Protein AF-A0A441XAU7-F1 (afdb_monomer_lite)

Radius of gyration: 12.88 Å; chains: 1; bounding box: 44×19×22 Å

Secondary structure (DSSP, 8-state):
--HHHHHHHHHHHHHHHTT--HHHHHHHHTS-HHHHHHHHTT---S-HHHHHHHHHHHHHHHHHHHT----

Structure (mmCIF, N/CA/C/O backbone):
data_AF-A0A441XAU7-F1
#
_entry.id   AF-A0A441XAU7-F1
#
loop_
_atom_site.group_PDB
_atom_site.id
_atom_site.type_symbol
_atom_site.label_atom_id
_atom_site.label_alt_id
_atom_site.label_comp_id
_atom_site.label_asym_id
_atom_site.label_entity_id
_atom_site.label_seq_id
_atom_site.pdbx_PDB_ins_code
_atom_site.Cartn_x
_atom_site.Cartn_y
_atom_site.Cartn_z
_atom_site.occupancy
_atom_site.B_iso_or_equiv
_atom_site.auth_seq_id
_atom_site.auth_comp_id
_atom_site.auth_asym_id
_atom_site.auth_atom_id
_atom_site.pdbx_PDB_model_num
ATOM 1 N N . MET A 1 1 ? 12.630 10.105 -10.317 1.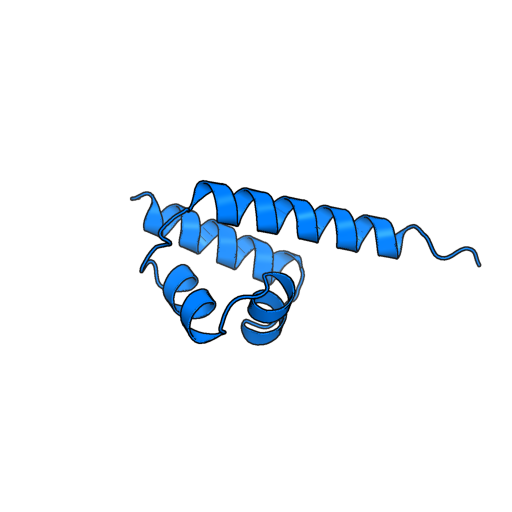00 77.56 1 MET A N 1
ATOM 2 C CA . MET A 1 1 ? 11.931 9.168 -9.419 1.00 77.56 1 MET A CA 1
ATOM 3 C C . MET A 1 1 ? 11.757 7.838 -10.132 1.00 77.56 1 MET A C 1
ATOM 5 O O . MET A 1 1 ? 11.190 7.827 -11.226 1.00 77.56 1 MET A O 1
ATOM 9 N N . ASN A 1 2 ? 12.314 6.763 -9.579 1.00 93.12 2 ASN A N 1
ATOM 10 C CA . ASN A 1 2 ? 12.245 5.416 -10.153 1.00 93.12 2 ASN A CA 1
ATOM 11 C C . ASN A 1 2 ? 10.859 4.775 -9.917 1.00 93.12 2 ASN A C 1
ATOM 13 O O . ASN A 1 2 ? 10.034 5.308 -9.175 1.00 93.12 2 ASN A O 1
ATOM 17 N N . GLU A 1 3 ? 10.575 3.645 -10.571 1.00 94.06 3 GLU A N 1
ATOM 18 C CA . GLU A 1 3 ? 9.248 3.010 -10.486 1.00 94.06 3 GLU A CA 1
ATOM 19 C C . GLU A 1 3 ? 8.901 2.529 -9.068 1.00 94.06 3 GLU A C 1
ATOM 21 O O . GLU A 1 3 ? 7.749 2.628 -8.647 1.00 94.06 3 GLU A O 1
ATOM 26 N N . ASN A 1 4 ? 9.889 2.072 -8.295 1.00 96.19 4 ASN A N 1
ATOM 27 C CA . ASN A 1 4 ? 9.664 1.618 -6.922 1.00 96.19 4 ASN A CA 1
ATOM 28 C C . ASN A 1 4 ? 9.299 2.779 -5.991 1.00 96.19 4 ASN A C 1
ATOM 30 O O . ASN A 1 4 ? 8.429 2.629 -5.138 1.00 96.19 4 ASN A O 1
ATOM 34 N N . GLU A 1 5 ? 9.930 3.938 -6.169 1.00 97.00 5 GLU A N 1
ATOM 35 C CA . GLU A 1 5 ? 9.620 5.161 -5.428 1.00 97.00 5 GLU A CA 1
ATOM 36 C C . GLU A 1 5 ? 8.209 5.665 -5.744 1.00 97.00 5 GLU A C 1
ATOM 38 O O . GLU A 1 5 ? 7.470 6.029 -4.829 1.00 97.00 5 GLU A O 1
ATOM 43 N N . LYS A 1 6 ? 7.804 5.632 -7.022 1.00 96.75 6 LYS A N 1
ATOM 44 C CA . LYS A 1 6 ? 6.433 5.973 -7.428 1.00 96.75 6 LYS A CA 1
ATOM 45 C C . LYS A 1 6 ? 5.427 5.020 -6.791 1.00 96.75 6 LYS A C 1
ATOM 47 O O . LYS A 1 6 ? 4.483 5.464 -6.148 1.00 96.75 6 LYS A O 1
ATOM 52 N N . LEU A 1 7 ? 5.669 3.711 -6.890 1.00 97.25 7 LEU A N 1
ATOM 53 C CA . LEU A 1 7 ? 4.816 2.703 -6.263 1.00 97.25 7 LEU A CA 1
ATOM 54 C C . LEU A 1 7 ? 4.698 2.920 -4.748 1.00 97.25 7 LEU A C 1
ATOM 56 O O . LEU A 1 7 ? 3.599 2.847 -4.204 1.00 97.25 7 LEU A O 1
ATOM 60 N N . ALA A 1 8 ? 5.808 3.216 -4.072 1.00 98.12 8 ALA A N 1
ATOM 61 C CA . ALA A 1 8 ? 5.820 3.501 -2.643 1.00 98.12 8 ALA A CA 1
ATOM 62 C C . ALA A 1 8 ? 4.942 4.711 -2.291 1.00 98.12 8 ALA A C 1
ATOM 64 O O . ALA A 1 8 ? 4.174 4.656 -1.329 1.00 98.12 8 ALA A O 1
ATOM 65 N N . GLN A 1 9 ? 5.031 5.791 -3.074 1.00 97.88 9 GLN A N 1
ATOM 66 C CA . GLN A 1 9 ? 4.184 6.972 -2.902 1.00 97.88 9 GLN A CA 1
ATOM 67 C C . GLN A 1 9 ? 2.708 6.654 -3.129 1.00 97.88 9 GLN A C 1
ATOM 69 O O . GLN A 1 9 ? 1.878 7.049 -2.314 1.00 97.88 9 GLN A O 1
ATOM 74 N N . ASP A 1 10 ? 2.384 5.905 -4.180 1.00 96.81 10 ASP A N 1
ATOM 75 C CA . ASP A 1 10 ? 1.005 5.536 -4.502 1.00 96.81 10 ASP A CA 1
ATOM 76 C C . ASP A 1 10 ? 0.369 4.683 -3.396 1.00 96.81 10 ASP A C 1
ATOM 78 O O . ASP A 1 10 ? -0.774 4.917 -3.000 1.00 96.81 10 ASP A O 1
ATOM 82 N N . VAL A 1 11 ? 1.126 3.729 -2.844 1.00 97.50 11 VAL A N 1
ATOM 83 C CA . VAL A 1 11 ? 0.680 2.879 -1.731 1.00 97.50 11 VAL A CA 1
ATOM 84 C C . VAL A 1 11 ? 0.483 3.697 -0.451 1.00 97.50 11 VAL A C 1
ATOM 86 O O . VAL A 1 11 ? -0.558 3.558 0.196 1.00 97.50 11 VAL A O 1
ATOM 89 N N . LYS A 1 12 ? 1.422 4.595 -0.117 1.00 97.75 12 LYS A N 1
ATOM 90 C CA . LYS A 1 12 ? 1.298 5.505 1.036 1.00 97.75 12 LYS A CA 1
ATOM 91 C C . LYS A 1 12 ? 0.092 6.428 0.906 1.00 97.75 12 LYS A C 1
ATOM 93 O O . LYS A 1 12 ? -0.675 6.577 1.854 1.00 97.75 12 LYS A O 1
ATOM 98 N N . ALA A 1 13 ? -0.079 7.037 -0.266 1.00 97.38 13 ALA A N 1
ATOM 99 C CA . ALA A 1 13 ? -1.174 7.957 -0.543 1.00 97.38 13 ALA A CA 1
ATOM 100 C C . ALA A 1 13 ? -2.526 7.244 -0.453 1.00 97.38 13 ALA A C 1
ATOM 102 O O . ALA A 1 13 ? -3.451 7.760 0.172 1.00 97.38 13 ALA A O 1
ATOM 103 N N . TRP A 1 14 ? -2.630 6.038 -1.016 1.00 97.12 14 TRP A N 1
ATOM 104 C CA . TRP A 1 14 ? -3.824 5.211 -0.884 1.00 97.12 14 TRP A CA 1
ATOM 105 C C . TRP A 1 14 ? -4.132 4.884 0.581 1.00 97.12 14 TRP A C 1
ATOM 107 O O . TRP A 1 14 ? -5.248 5.128 1.035 1.00 97.12 14 TRP A O 1
ATOM 117 N N . ARG A 1 15 ? -3.142 4.397 1.339 1.00 97.00 15 ARG A N 1
ATOM 118 C CA . ARG A 1 15 ? -3.319 4.058 2.755 1.00 97.00 15 ARG A CA 1
ATOM 119 C C . ARG A 1 15 ? -3.790 5.257 3.576 1.00 97.00 15 ARG A C 1
ATOM 121 O O . ARG A 1 15 ? -4.725 5.120 4.360 1.00 97.00 15 ARG A O 1
ATOM 128 N N . ALA A 1 16 ? -3.152 6.413 3.394 1.00 97.19 16 ALA A N 1
ATOM 129 C CA . ALA A 1 16 ? -3.508 7.644 4.091 1.00 97.19 16 ALA A CA 1
ATOM 130 C C . ALA A 1 16 ? -4.924 8.112 3.728 1.00 97.19 16 ALA A C 1
ATOM 132 O O . ALA A 1 16 ? -5.694 8.478 4.610 1.00 97.19 16 ALA A O 1
ATOM 133 N N . LYS A 1 17 ? -5.285 8.046 2.441 1.00 96.06 17 LYS A N 1
ATOM 134 C CA . LYS A 1 17 ? -6.609 8.431 1.943 1.00 96.06 17 LYS A CA 1
ATOM 135 C C . LYS A 1 17 ? -7.736 7.586 2.530 1.00 96.06 17 LYS A C 1
ATOM 137 O O . LYS A 1 17 ? -8.782 8.130 2.859 1.00 96.06 17 LYS A O 1
ATOM 142 N N . GLU A 1 18 ? -7.534 6.278 2.634 1.00 94.31 18 GLU A N 1
ATOM 143 C CA . GLU A 1 18 ? -8.534 5.363 3.196 1.00 94.31 18 GLU A CA 1
ATOM 144 C C . GLU A 1 18 ? -8.437 5.263 4.736 1.00 94.31 18 GLU A C 1
ATOM 146 O O . GLU A 1 18 ? -9.191 4.520 5.357 1.00 94.31 18 GLU A O 1
ATOM 151 N N . GLY A 1 19 ? -7.520 6.008 5.372 1.00 95.31 19 GLY A N 1
ATOM 152 C CA . GLY A 1 19 ? -7.385 6.069 6.831 1.00 95.31 19 GLY A CA 1
ATOM 153 C C . GLY A 1 19 ? -6.846 4.788 7.477 1.00 95.31 19 GLY A C 1
ATOM 154 O O . GLY A 1 19 ? -7.067 4.553 8.664 1.00 95.31 19 GLY A O 1
ATOM 155 N N . PHE A 1 20 ? -6.149 3.935 6.723 1.00 96.06 20 PHE A N 1
ATOM 156 C CA . PHE A 1 20 ? -5.686 2.643 7.226 1.00 96.06 20 PHE A CA 1
ATOM 157 C C . PHE A 1 20 ? -4.347 2.726 7.978 1.00 96.06 20 PHE A C 1
ATOM 159 O O . PHE A 1 20 ? -3.405 3.432 7.595 1.00 96.06 20 PHE A O 1
ATOM 166 N N . THR A 1 21 ? -4.205 1.890 9.009 1.00 97.44 21 THR A N 1
ATOM 167 C CA . THR A 1 21 ? -2.884 1.501 9.523 1.00 97.44 21 THR A CA 1
ATOM 168 C C . THR A 1 21 ? -2.163 0.620 8.495 1.00 97.44 21 THR A C 1
ATOM 170 O O . THR A 1 21 ? -2.795 0.041 7.607 1.00 97.44 21 THR A O 1
ATOM 173 N N . ALA A 1 22 ? -0.834 0.490 8.591 1.00 96.94 22 ALA A N 1
ATOM 174 C CA . ALA A 1 22 ? -0.075 -0.390 7.692 1.00 96.94 22 ALA A CA 1
ATOM 175 C C . ALA A 1 22 ? -0.553 -1.852 7.778 1.00 96.94 22 ALA A C 1
ATOM 177 O O . ALA A 1 22 ? -0.652 -2.542 6.767 1.00 96.94 22 ALA A O 1
ATOM 178 N N . GLU A 1 23 ? -0.915 -2.308 8.978 1.00 97.81 23 GLU A N 1
ATOM 179 C CA . GLU A 1 23 ? -1.468 -3.642 9.204 1.00 97.81 23 GLU A CA 1
ATOM 180 C C . GLU A 1 23 ? -2.842 -3.828 8.546 1.00 97.81 23 GLU A C 1
ATOM 182 O O . GLU A 1 23 ? -3.055 -4.814 7.837 1.00 97.81 23 GLU A O 1
ATOM 187 N N . ALA A 1 24 ? -3.756 -2.865 8.709 1.00 97.44 24 ALA A N 1
ATOM 188 C CA . ALA A 1 24 ? -5.075 -2.920 8.082 1.00 97.44 24 ALA A CA 1
ATOM 189 C C . ALA A 1 24 ? -4.969 -2.906 6.549 1.00 97.44 24 ALA A C 1
ATOM 191 O O . ALA A 1 24 ? -5.604 -3.718 5.875 1.00 97.44 24 ALA A O 1
ATOM 192 N N . ALA A 1 25 ? -4.109 -2.048 5.995 1.00 97.56 25 ALA A N 1
ATOM 193 C CA . ALA A 1 25 ? -3.853 -1.976 4.560 1.00 97.56 25 ALA A CA 1
ATOM 194 C C . ALA A 1 25 ? -3.279 -3.293 4.007 1.00 97.56 25 ALA A C 1
ATOM 196 O O . ALA A 1 25 ? -3.741 -3.794 2.978 1.00 97.56 25 ALA A O 1
ATOM 197 N N . ALA A 1 26 ? -2.323 -3.898 4.720 1.00 97.81 26 ALA A N 1
ATOM 198 C CA . ALA A 1 26 ? -1.766 -5.200 4.368 1.00 97.81 26 ALA A CA 1
ATOM 199 C C . ALA A 1 26 ? -2.842 -6.301 4.372 1.00 97.81 26 ALA A C 1
ATOM 201 O O . ALA A 1 26 ? -2.915 -7.093 3.430 1.00 97.81 26 ALA A O 1
ATOM 202 N N . LYS A 1 27 ? -3.736 -6.297 5.371 1.00 97.19 27 LYS A N 1
ATOM 203 C CA . LYS A 1 27 ? -4.872 -7.228 5.459 1.00 97.19 27 LYS A CA 1
ATOM 204 C C . LYS A 1 27 ? -5.862 -7.049 4.305 1.00 97.19 27 LYS A C 1
ATOM 206 O O . LYS A 1 27 ? -6.278 -8.041 3.714 1.00 97.19 27 LYS A O 1
ATOM 211 N N . VAL A 1 28 ? -6.199 -5.809 3.937 1.00 96.12 28 VAL A N 1
ATOM 212 C CA . VAL A 1 28 ? -7.076 -5.501 2.788 1.00 96.12 28 VAL A CA 1
ATOM 213 C C . VAL A 1 28 ? -6.498 -6.052 1.482 1.00 96.12 28 VAL A C 1
ATOM 215 O O . VAL A 1 28 ? -7.239 -6.584 0.650 1.00 96.12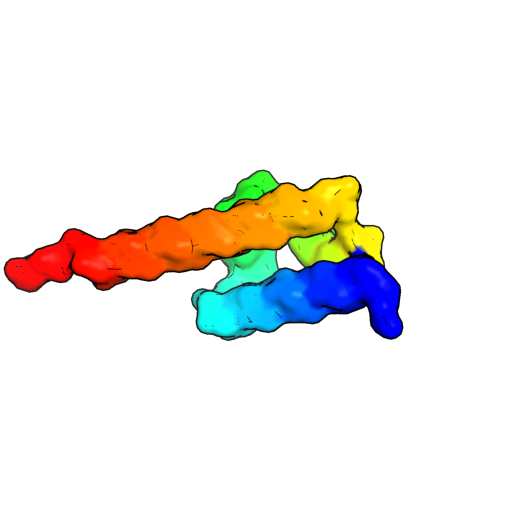 28 VAL A O 1
ATOM 218 N N . LEU A 1 29 ? -5.179 -5.949 1.312 1.00 95.88 29 LEU A N 1
ATOM 219 C CA . LEU A 1 29 ? -4.462 -6.444 0.136 1.00 95.88 29 LEU A CA 1
ATOM 220 C C . LEU A 1 29 ? -4.123 -7.939 0.201 1.00 95.88 29 LEU A C 1
ATOM 222 O O . LEU A 1 29 ? -3.686 -8.494 -0.804 1.00 95.88 29 LEU A O 1
ATOM 226 N N . GLY A 1 30 ? -4.334 -8.596 1.344 1.00 96.06 30 GLY A N 1
ATOM 227 C CA . GLY A 1 30 ? -4.031 -10.015 1.530 1.00 96.06 30 GLY A CA 1
ATOM 228 C C . GLY A 1 30 ? -2.53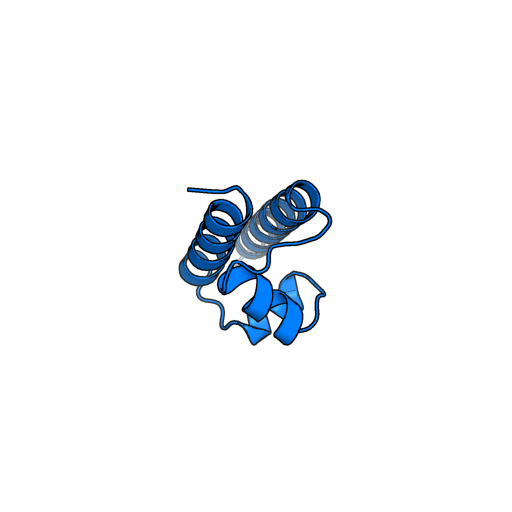4 -10.333 1.487 1.00 96.06 30 GLY A C 1
ATOM 229 O O . GLY A 1 30 ? -2.156 -11.413 1.039 1.00 96.06 30 GLY A O 1
ATOM 230 N 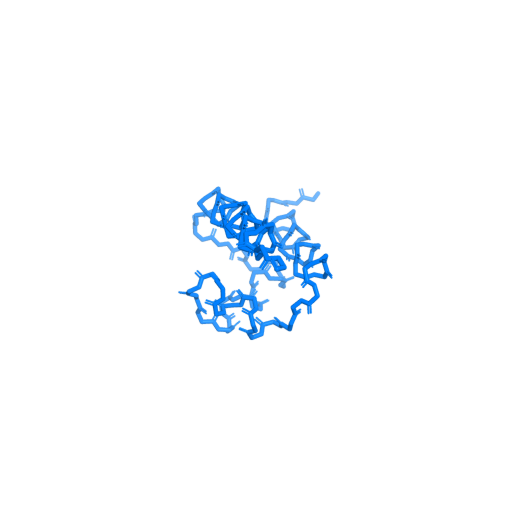N . ILE A 1 31 ? -1.675 -9.404 1.920 1.00 96.81 31 ILE A N 1
ATOM 231 C CA . ILE A 1 31 ? -0.215 -9.583 1.947 1.00 96.81 31 ILE A CA 1
ATOM 232 C C . ILE A 1 31 ? 0.343 -9.441 3.371 1.00 96.81 31 ILE A C 1
ATOM 234 O O . ILE A 1 31 ? -0.277 -8.787 4.211 1.00 96.81 31 ILE A O 1
ATOM 238 N N . PRO A 1 32 ? 1.531 -9.998 3.675 1.00 98.25 32 PRO A N 1
ATOM 239 C CA . PRO A 1 32 ? 2.165 -9.792 4.974 1.00 98.25 32 PRO A CA 1
ATOM 240 C C . PRO A 1 32 ? 2.472 -8.312 5.246 1.00 98.25 32 PRO A C 1
ATOM 242 O O . PRO A 1 32 ? 2.944 -7.600 4.356 1.00 98.25 32 PRO A O 1
ATOM 245 N N . ARG A 1 33 ? 2.321 -7.868 6.504 1.00 98.19 33 ARG A N 1
ATOM 246 C CA . ARG A 1 33 ? 2.645 -6.489 6.931 1.00 98.19 33 ARG A CA 1
ATOM 247 C C . ARG A 1 33 ? 4.050 -6.056 6.507 1.00 98.19 33 ARG A C 1
ATOM 249 O O . ARG A 1 33 ? 4.214 -4.985 5.937 1.00 98.19 33 ARG A O 1
ATOM 256 N N . ARG A 1 34 ? 5.058 -6.914 6.709 1.00 98.06 34 ARG A N 1
ATOM 257 C CA . ARG A 1 34 ? 6.449 -6.620 6.313 1.00 98.06 34 ARG A CA 1
ATOM 258 C C . ARG A 1 34 ? 6.611 -6.395 4.810 1.00 98.06 34 ARG A C 1
ATOM 260 O O . ARG A 1 34 ? 7.460 -5.610 4.401 1.00 98.06 34 ARG A O 1
ATOM 267 N N . THR A 1 35 ? 5.817 -7.078 3.987 1.00 98.00 35 THR A N 1
ATOM 268 C CA . THR A 1 35 ? 5.814 -6.860 2.537 1.00 98.00 35 THR A CA 1
ATOM 269 C C . THR A 1 35 ? 5.243 -5.488 2.219 1.00 98.00 35 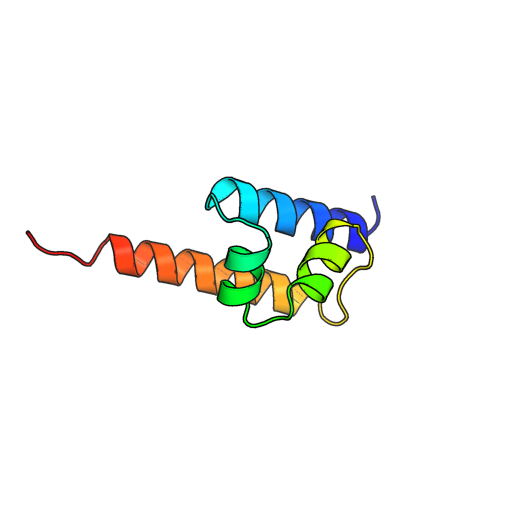THR A C 1
ATOM 271 O O . THR A 1 35 ? 5.856 -4.747 1.458 1.00 98.00 35 THR A O 1
ATOM 274 N N . PHE A 1 36 ? 4.119 -5.129 2.840 1.00 98.25 36 PHE A N 1
ATOM 275 C CA . PHE A 1 36 ? 3.509 -3.811 2.682 1.00 98.25 36 PHE A CA 1
ATOM 276 C C . PHE A 1 36 ? 4.468 -2.678 3.087 1.00 98.25 36 PHE A C 1
ATOM 278 O O . PHE A 1 36 ? 4.713 -1.765 2.303 1.00 98.25 36 PHE A O 1
ATOM 285 N N . GLU A 1 37 ? 5.090 -2.781 4.262 1.00 98.12 37 GLU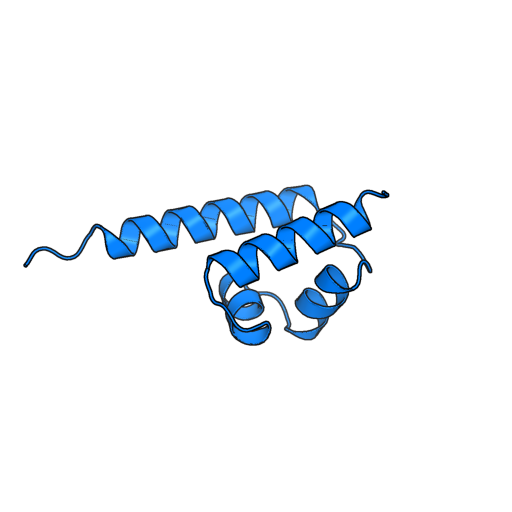 A N 1
ATOM 286 C CA . GLU A 1 37 ? 6.056 -1.791 4.758 1.00 98.12 37 GLU A CA 1
ATOM 287 C C . GLU A 1 37 ? 7.291 -1.684 3.858 1.00 98.12 37 GLU A C 1
ATOM 289 O O . GLU A 1 37 ? 7.742 -0.581 3.558 1.00 98.12 37 GLU A O 1
ATOM 294 N N . GLY A 1 38 ? 7.806 -2.812 3.359 1.00 98.31 38 GLY A N 1
ATOM 295 C CA . GLY A 1 38 ? 8.909 -2.807 2.401 1.00 98.31 38 GLY A CA 1
ATOM 296 C C . GLY A 1 38 ? 8.559 -2.069 1.105 1.00 98.31 38 GLY A C 1
ATOM 297 O O . GLY A 1 38 ? 9.397 -1.350 0.562 1.00 98.31 38 GLY A O 1
ATOM 298 N N . ILE A 1 39 ? 7.317 -2.193 0.627 1.00 98.19 39 ILE A N 1
ATOM 299 C CA . ILE A 1 39 ? 6.840 -1.449 -0.545 1.00 98.19 39 ILE A CA 1
ATOM 300 C C . ILE A 1 39 ? 6.795 0.049 -0.236 1.00 98.19 39 ILE A C 1
ATOM 302 O O . ILE A 1 39 ? 7.338 0.832 -1.009 1.00 98.19 39 ILE A O 1
ATOM 306 N N . GLU A 1 40 ? 6.230 0.452 0.906 1.00 97.94 40 GLU A N 1
ATOM 307 C CA . GLU A 1 40 ? 6.214 1.858 1.339 1.00 97.94 40 GLU A CA 1
ATOM 308 C C . GLU A 1 40 ? 7.630 2.447 1.515 1.00 97.94 40 GLU A C 1
ATOM 310 O O . GLU A 1 40 ? 7.830 3.654 1.355 1.00 97.94 40 GLU A O 1
ATOM 315 N N . GLN A 1 41 ? 8.629 1.619 1.817 1.00 97.69 41 GLN A N 1
ATOM 316 C CA . GLN A 1 41 ? 10.040 2.013 1.917 1.00 97.69 41 GLN A CA 1
ATOM 317 C C . GLN A 1 41 ? 10.767 2.067 0.562 1.00 97.69 41 GLN A C 1
ATOM 319 O O . GLN A 1 41 ? 11.937 2.434 0.519 1.00 97.69 41 GLN A O 1
ATOM 324 N N . GLY A 1 42 ? 10.107 1.720 -0.548 1.00 97.56 42 GLY A N 1
ATOM 325 C CA . GLY A 1 42 ? 10.708 1.759 -1.885 1.00 97.56 42 GLY A CA 1
ATOM 326 C C . GLY A 1 42 ? 11.471 0.492 -2.281 1.00 97.56 42 GLY A C 1
ATOM 327 O O . GLY A 1 42 ? 12.147 0.490 -3.307 1.00 97.56 42 GLY A O 1
ATOM 328 N N . ARG A 1 43 ? 11.328 -0.621 -1.540 1.00 97.44 43 ARG A N 1
ATOM 329 C CA . ARG A 1 43 ? 11.883 -1.933 -1.942 1.00 97.44 43 ARG A CA 1
ATOM 330 C C . ARG A 1 43 ? 11.285 -2.440 -3.262 1.00 97.44 43 ARG A C 1
ATOM 332 O O . ARG A 1 43 ? 11.873 -3.292 -3.923 1.00 97.44 43 ARG A O 1
ATOM 339 N N . GLY A 1 44 ? 10.121 -1.911 -3.637 1.00 95.69 44 GLY A N 1
ATOM 340 C CA . GLY A 1 44 ? 9.369 -2.325 -4.812 1.00 95.69 44 GLY A CA 1
ATOM 341 C C . GLY A 1 44 ? 8.558 -3.595 -4.572 1.00 95.69 44 GLY A C 1
ATOM 342 O O . GLY A 1 44 ? 8.516 -4.157 -3.476 1.00 95.69 44 GLY A O 1
ATOM 343 N N . PHE A 1 45 ? 7.892 -4.048 -5.626 1.00 96.81 45 PHE A N 1
ATOM 344 C CA . PHE A 1 45 ? 7.103 -5.273 -5.628 1.00 96.81 45 PHE A CA 1
ATOM 345 C C . PHE A 1 45 ? 7.296 -5.984 -6.962 1.00 96.81 45 PHE A C 1
ATOM 347 O O . PHE A 1 45 ? 7.399 -5.323 -7.990 1.00 96.81 45 PHE A O 1
ATOM 354 N N . ARG A 1 46 ? 7.320 -7.323 -6.964 1.00 95.25 46 ARG A N 1
ATOM 355 C CA . ARG A 1 46 ? 7.574 -8.113 -8.184 1.00 95.25 46 ARG A CA 1
ATOM 356 C C . ARG A 1 46 ? 6.593 -7.779 -9.316 1.00 95.25 46 ARG A C 1
ATOM 358 O O . ARG A 1 46 ? 6.982 -7.778 -10.476 1.00 95.25 46 ARG A O 1
ATOM 365 N N . TYR A 1 47 ? 5.339 -7.486 -8.972 1.00 95.94 47 TYR A N 1
ATOM 366 C CA . TYR A 1 47 ? 4.268 -7.202 -9.929 1.00 95.94 47 TYR A CA 1
ATOM 367 C C . TYR A 1 47 ? 3.597 -5.854 -9.610 1.00 95.94 47 TYR A C 1
ATOM 369 O O . TYR A 1 47 ? 2.486 -5.832 -9.073 1.00 95.94 47 TYR A O 1
ATOM 377 N N . PRO A 1 48 ? 4.254 -4.713 -9.893 1.00 95.31 48 PRO A N 1
ATOM 378 C CA . PRO A 1 48 ? 3.786 -3.396 -9.452 1.00 95.31 48 PRO A CA 1
ATOM 379 C C . PRO A 1 48 ? 2.414 -3.038 -10.043 1.00 95.31 48 PRO A C 1
ATOM 381 O O . PRO A 1 48 ? 1.551 -2.508 -9.347 1.00 95.31 48 PRO A O 1
ATOM 384 N N . VAL A 1 49 ? 2.167 -3.405 -11.304 1.00 96.19 49 VAL A N 1
ATOM 385 C CA . VAL A 1 49 ? 0.873 -3.191 -11.972 1.00 96.19 49 VAL A CA 1
ATOM 386 C C . VAL A 1 49 ? -0.245 -3.991 -11.298 1.00 96.19 49 VAL A C 1
ATOM 388 O O . VAL A 1 49 ? -1.317 -3.445 -11.044 1.00 96.19 49 VAL A O 1
ATOM 391 N N . LEU A 1 50 ? 0.011 -5.254 -10.939 1.00 96.69 50 LEU A N 1
ATOM 392 C CA . LEU A 1 50 ? -0.972 -6.095 -10.248 1.00 96.69 50 LEU A CA 1
ATOM 393 C C . LEU A 1 50 ? -1.355 -5.499 -8.888 1.00 96.69 50 LEU A C 1
ATOM 395 O O . LEU A 1 50 ? -2.534 -5.458 -8.543 1.00 96.69 50 LEU A O 1
ATOM 399 N N . LEU A 1 51 ? -0.375 -4.975 -8.147 1.00 97.12 51 LEU A N 1
ATOM 400 C CA . LEU A 1 51 ? -0.626 -4.310 -6.870 1.00 97.12 51 LEU A CA 1
ATOM 401 C C . LEU A 1 51 ? -1.521 -3.071 -7.037 1.00 97.12 51 LEU A C 1
ATOM 403 O O . LEU A 1 51 ? -2.475 -2.894 -6.280 1.00 97.12 51 LEU A O 1
ATOM 407 N N . ARG A 1 52 ? -1.269 -2.245 -8.060 1.00 96.69 52 ARG A N 1
ATOM 408 C CA . ARG A 1 52 ? -2.105 -1.072 -8.376 1.00 96.69 52 ARG A CA 1
ATOM 409 C C . ARG A 1 52 ? -3.549 -1.470 -8.701 1.00 96.69 52 ARG A C 1
ATOM 411 O O . ARG A 1 52 ? -4.487 -0.829 -8.225 1.00 96.69 52 ARG A O 1
ATOM 418 N N . VAL A 1 53 ? -3.736 -2.537 -9.481 1.00 97.00 53 VAL A N 1
ATOM 419 C CA . VAL A 1 53 ? -5.070 -3.073 -9.804 1.00 97.00 53 VAL A CA 1
ATOM 420 C C . VAL A 1 53 ? -5.780 -3.563 -8.540 1.00 97.00 53 VAL A C 1
ATOM 422 O O . VAL A 1 53 ? -6.946 -3.221 -8.335 1.00 97.00 53 VAL A O 1
ATOM 425 N N . ALA A 1 54 ? -5.081 -4.288 -7.663 1.00 96.44 54 ALA A N 1
ATOM 426 C CA . ALA A 1 54 ? -5.635 -4.763 -6.397 1.00 96.44 54 ALA A CA 1
ATOM 427 C C . ALA A 1 54 ? -6.095 -3.601 -5.498 1.00 96.44 54 ALA A C 1
ATOM 429 O O . ALA A 1 54 ? -7.228 -3.612 -5.017 1.00 96.44 54 ALA A O 1
ATOM 430 N N . ILE A 1 55 ? -5.269 -2.560 -5.345 1.00 96.38 55 ILE A N 1
ATOM 431 C CA . ILE A 1 55 ? -5.610 -1.338 -4.599 1.00 96.38 55 ILE A CA 1
ATOM 432 C C . ILE A 1 55 ? -6.884 -0.689 -5.151 1.00 96.38 55 ILE A C 1
ATOM 434 O O . ILE A 1 55 ? -7.817 -0.386 -4.398 1.00 96.38 55 ILE A O 1
ATOM 438 N N . LYS A 1 56 ? -6.957 -0.505 -6.475 1.00 95.69 56 LYS A N 1
ATOM 439 C CA . LYS A 1 56 ? -8.122 0.103 -7.130 1.00 95.69 56 LYS A CA 1
ATOM 440 C C . LYS A 1 56 ? -9.381 -0.741 -6.923 1.00 95.69 56 LYS A C 1
ATOM 442 O O . LYS A 1 56 ? -10.420 -0.196 -6.560 1.00 95.69 56 LYS A O 1
ATOM 447 N N . SER A 1 57 ? -9.282 -2.059 -7.098 1.00 95.75 57 SER A N 1
ATOM 448 C CA . SER A 1 57 ? -10.395 -2.994 -6.895 1.00 95.75 57 SER A CA 1
ATOM 449 C C . SER A 1 57 ? -10.915 -2.964 -5.453 1.00 95.75 57 SER A C 1
ATOM 451 O O . SER A 1 57 ? -12.118 -2.806 -5.245 1.00 95.75 57 SER A O 1
ATOM 453 N N . LYS A 1 58 ? -10.028 -3.016 -4.449 1.00 92.88 58 LYS A N 1
ATOM 454 C CA . LYS A 1 58 ? -10.425 -2.961 -3.032 1.00 92.88 58 LYS A CA 1
ATOM 455 C C . LYS A 1 58 ? -11.072 -1.630 -2.663 1.00 92.88 58 LYS A C 1
ATOM 457 O O . LYS A 1 58 ? -12.098 -1.628 -1.994 1.00 92.88 58 LYS A O 1
ATOM 462 N N . THR A 1 59 ? -10.540 -0.519 -3.168 1.00 92.62 59 THR A N 1
ATOM 463 C CA . THR A 1 59 ? -11.126 0.816 -2.965 1.00 92.62 59 THR A CA 1
ATOM 464 C C . THR A 1 59 ? -12.547 0.907 -3.525 1.00 92.62 59 THR A C 1
ATOM 466 O O . THR A 1 59 ? -13.443 1.444 -2.876 1.00 92.62 59 THR A O 1
ATOM 469 N N . LEU A 1 60 ? -12.779 0.371 -4.727 1.00 91.56 60 LEU A N 1
ATOM 470 C CA . LEU A 1 60 ? -14.115 0.346 -5.329 1.00 91.56 60 LEU A CA 1
ATOM 471 C C . LEU A 1 60 ? -15.078 -0.528 -4.522 1.00 91.56 60 LEU A C 1
ATOM 473 O O . LEU A 1 60 ? -16.198 -0.101 -4.255 1.00 91.56 60 LEU A O 1
ATOM 477 N N . SER A 1 61 ? -14.627 -1.707 -4.090 1.00 90.31 61 SER A N 1
ATOM 478 C CA . SER A 1 61 ? -15.428 -2.612 -3.263 1.00 90.31 61 SER A CA 1
ATOM 479 C C . SER A 1 61 ? -15.836 -1.966 -1.937 1.00 90.31 61 SER A C 1
ATOM 481 O O . SER A 1 61 ? -17.000 -2.047 -1.566 1.00 90.31 61 SER A O 1
ATOM 483 N N . LEU A 1 62 ? -14.911 -1.285 -1.251 1.00 86.44 62 LEU A N 1
ATOM 484 C CA . LEU A 1 62 ? -15.190 -0.590 0.011 1.00 86.44 62 LEU A CA 1
ATOM 485 C C . LEU A 1 62 ? -16.261 0.493 -0.162 1.00 86.44 62 LEU A C 1
ATOM 487 O O . LEU A 1 62 ? -17.199 0.581 0.624 1.00 86.44 62 LEU A O 1
ATOM 491 N N . ARG A 1 63 ? -16.165 1.287 -1.233 1.00 86.31 63 ARG A N 1
ATOM 492 C CA . ARG A 1 63 ? -17.153 2.334 -1.533 1.00 86.31 63 ARG A CA 1
ATOM 493 C C . ARG A 1 63 ? -18.512 1.771 -1.923 1.00 86.31 63 ARG A C 1
ATOM 495 O O . ARG A 1 63 ? -19.523 2.383 -1.595 1.00 86.31 63 ARG A O 1
ATOM 502 N N . ALA A 1 64 ? -18.542 0.640 -2.625 1.00 86.56 64 ALA A N 1
ATOM 503 C CA . ALA A 1 64 ? -19.788 -0.041 -2.953 1.00 86.56 64 ALA A CA 1
ATOM 504 C C . ALA A 1 64 ? -20.496 -0.534 -1.680 1.00 86.56 64 ALA A C 1
ATOM 506 O O . ALA A 1 64 ? -21.692 -0.305 -1.536 1.00 86.56 64 ALA A O 1
ATOM 507 N N . SER A 1 65 ? -19.755 -1.109 -0.726 1.00 83.31 65 SER A N 1
ATOM 508 C CA . SER A 1 65 ? -20.308 -1.547 0.563 1.00 83.31 65 SER A CA 1
ATOM 509 C C . SER A 1 65 ? -20.870 -0.396 1.407 1.00 83.31 65 SER A C 1
ATOM 511 O O . SER A 1 65 ? -21.878 -0.585 2.074 1.00 83.31 65 SER A O 1
ATOM 513 N N . LEU A 1 66 ? -20.279 0.804 1.346 1.00 76.62 66 LEU A N 1
ATOM 514 C CA . LEU A 1 66 ? -20.779 1.985 2.070 1.00 76.62 66 LEU A CA 1
ATOM 515 C C . LEU A 1 66 ? -22.055 2.594 1.464 1.00 76.62 66 LEU A C 1
ATOM 517 O O . LEU A 1 66 ? -22.788 3.284 2.162 1.00 76.62 66 LEU A O 1
ATOM 521 N N . LYS A 1 67 ? -22.325 2.368 0.173 1.00 72.75 67 LYS A N 1
ATOM 522 C CA . LYS A 1 67 ? -23.532 2.873 -0.507 1.00 72.75 67 LYS A CA 1
ATOM 523 C C . LYS A 1 67 ? -24.739 1.934 -0.397 1.00 72.75 67 LYS A C 1
ATOM 525 O O . LYS A 1 67 ? -25.809 2.287 -0.877 1.00 72.75 67 LYS A O 1
ATOM 530 N N . GLY A 1 68 ? -24.555 0.741 0.167 1.00 62.12 68 GLY A N 1
ATOM 531 C CA . GLY A 1 68 ? -25.540 -0.341 0.159 1.00 62.12 68 GLY A CA 1
ATOM 532 C C . GLY A 1 68 ? -26.334 -0.538 1.450 1.00 62.12 68 GLY A C 1
ATOM 533 O O . GLY A 1 68 ? -27.009 -1.557 1.540 1.00 62.12 68 GLY A O 1
ATOM 534 N N . SER A 1 69 ? -26.258 0.365 2.434 1.00 50.84 69 SER A N 1
ATOM 535 C CA . SER A 1 69 ? -27.146 0.328 3.606 1.00 50.84 69 SER A CA 1
ATOM 536 C C . SER A 1 69 ? -28.421 1.123 3.298 1.00 50.84 69 SER A C 1
ATOM 538 O O . SER A 1 69 ? -28.329 2.348 3.220 1.00 50.84 69 SER A O 1
ATOM 540 N N . PRO A 1 70 ? -29.582 0.480 3.071 1.00 55.75 70 PRO A N 1
ATOM 541 C CA . PRO A 1 70 ? -30.855 1.177 3.153 1.00 55.75 70 PRO A CA 1
ATOM 542 C C . PRO A 1 70 ? -31.156 1.440 4.635 1.00 55.75 70 PRO A C 1
ATOM 544 O O . PRO A 1 70 ? -30.972 0.540 5.459 1.00 55.75 70 PRO A O 1
ATOM 547 N N . ASP A 1 71 ? -31.555 2.673 4.950 1.00 54.09 71 ASP A N 1
ATOM 548 C CA . ASP A 1 71 ? -32.201 3.013 6.225 1.00 54.09 71 ASP A CA 1
ATOM 549 C C . ASP A 1 71 ? -33.501 2.209 6.420 1.00 54.09 71 ASP A C 1
ATOM 551 O O . ASP A 1 71 ? -34.196 1.945 5.405 1.00 54.09 71 ASP A O 1
#

Sequence (71 aa):
MNENEKLAQDVKAWRAKEGFTAEAAAKVLGIPRRTFEGIEQGRGFRYPVLLRVAIKSKTLSLRASLKGSPD

Foldseek 3Di:
DDPLQVLLVVLVVLCVVVVHDLCRSCVLLVHDSVVSVCSVVSVHDPCSVVSVVSSVVSVVVVVVVVVPDDD

pLDDT: mean 92.71, std 10.39, range [50.84, 98.31]